Protein AF-A0A931XS60-F1 (afdb_monomer_lite)

Foldseek 3Di:
DPQKAWAWEQDQVSQAIEIEIEGDPPPDPVCVVVVQVVVQVVCCVVVVHGYHYHYDYPPPDDDDDCPPVPDDDNRYDYPYDDDD

Radius of gyration: 14.27 Å; chains: 1; bounding box: 36×21×44 Å

Structure (mmCIF, N/CA/C/O backbone):
data_AF-A0A931XS60-F1
#
_entry.id   AF-A0A931XS60-F1
#
loop_
_atom_site.group_PDB
_atom_site.id
_atom_site.type_symbol
_atom_site.label_atom_id
_atom_site.label_alt_id
_atom_site.label_comp_id
_atom_site.label_asym_id
_atom_site.label_entity_id
_atom_site.label_seq_id
_atom_site.pdbx_PDB_ins_code
_atom_site.Cartn_x
_atom_site.Cartn_y
_atom_site.Cartn_z
_atom_site.occupancy
_atom_site.B_iso_or_equiv
_atom_site.auth_seq_id
_atom_site.auth_comp_id
_atom_site.auth_asym_id
_atom_site.auth_atom_id
_atom_site.pdbx_PDB_model_num
ATOM 1 N N . ALA A 1 1 ? 9.387 -12.246 -8.359 1.00 42.03 1 ALA A N 1
ATOM 2 C CA . ALA A 1 1 ? 9.717 -10.831 -8.107 1.00 42.03 1 ALA A CA 1
ATOM 3 C C . ALA A 1 1 ? 8.676 -10.288 -7.139 1.00 42.03 1 ALA A C 1
ATOM 5 O O . ALA A 1 1 ? 7.508 -10.596 -7.339 1.00 42.03 1 ALA A O 1
ATOM 6 N N . GLU A 1 2 ? 9.074 -9.590 -6.072 1.00 48.56 2 GLU A N 1
ATOM 7 C CA . GLU A 1 2 ? 8.114 -8.922 -5.179 1.00 48.56 2 GLU A CA 1
ATOM 8 C C . GLU A 1 2 ? 7.394 -7.831 -5.987 1.00 48.56 2 GLU A C 1
ATOM 10 O O . GLU A 1 2 ? 8.035 -6.912 -6.488 1.00 48.56 2 GLU A O 1
ATOM 15 N N . GLU A 1 3 ? 6.087 -7.988 -6.200 1.00 53.38 3 GLU A N 1
ATOM 16 C CA . GLU A 1 3 ? 5.323 -7.188 -7.169 1.00 53.38 3 GLU A CA 1
ATOM 17 C C . GLU A 1 3 ? 5.035 -5.758 -6.671 1.00 53.38 3 GLU A C 1
ATOM 19 O O . GLU A 1 3 ? 4.791 -4.862 -7.476 1.00 53.38 3 GLU A O 1
ATOM 24 N N . PHE A 1 4 ? 5.092 -5.529 -5.355 1.00 51.94 4 PHE A N 1
ATOM 25 C CA . PHE A 1 4 ? 4.883 -4.226 -4.718 1.00 51.94 4 PHE A CA 1
ATOM 26 C C . PHE A 1 4 ? 5.339 -4.246 -3.250 1.00 51.94 4 PHE A C 1
ATOM 28 O O . PHE A 1 4 ? 5.348 -5.291 -2.591 1.00 51.94 4 PHE A O 1
ATOM 35 N N . ARG A 1 5 ? 5.691 -3.073 -2.710 1.00 61.97 5 ARG A N 1
ATOM 36 C CA . ARG A 1 5 ? 5.927 -2.853 -1.271 1.00 61.97 5 ARG A CA 1
ATOM 37 C C . ARG A 1 5 ? 4.900 -1.868 -0.740 1.00 61.97 5 ARG A C 1
ATOM 39 O O . ARG A 1 5 ? 4.581 -0.922 -1.443 1.00 61.97 5 ARG A O 1
ATOM 46 N N . LEU A 1 6 ? 4.404 -2.110 0.476 1.00 74.25 6 LEU A N 1
ATOM 47 C CA . LEU A 1 6 ? 3.260 -1.399 1.040 1.00 74.25 6 LEU A CA 1
ATOM 48 C C . LEU A 1 6 ? 3.543 -0.896 2.459 1.00 74.25 6 LEU A C 1
ATOM 50 O O . LEU A 1 6 ? 4.115 -1.645 3.257 1.00 74.25 6 LEU A O 1
ATOM 54 N N . ILE A 1 7 ? 3.094 0.322 2.770 1.00 73.62 7 ILE A N 1
ATOM 55 C CA . ILE A 1 7 ? 2.878 0.812 4.139 1.00 73.62 7 ILE A CA 1
ATOM 56 C C . ILE A 1 7 ? 1.401 1.162 4.285 1.00 73.62 7 ILE A C 1
ATOM 58 O O . ILE A 1 7 ? 0.868 1.913 3.475 1.00 73.62 7 ILE A O 1
ATOM 62 N N . ALA A 1 8 ? 0.744 0.604 5.297 1.00 77.75 8 ALA A N 1
ATOM 63 C CA . ALA A 1 8 ? -0.643 0.900 5.614 1.00 77.75 8 ALA A CA 1
ATOM 64 C C . ALA A 1 8 ? -0.718 1.906 6.768 1.00 77.75 8 ALA A C 1
ATOM 66 O O . ALA A 1 8 ? -0.119 1.682 7.821 1.00 77.75 8 ALA A O 1
ATOM 67 N N . SER A 1 9 ? -1.481 2.975 6.573 1.00 75.06 9 SER A N 1
ATOM 68 C CA . SER A 1 9 ? -1.695 4.043 7.542 1.00 75.06 9 SER A CA 1
ATOM 69 C C . SER A 1 9 ? -3.184 4.227 7.793 1.00 75.06 9 SER A C 1
ATOM 71 O O . SER A 1 9 ? -3.971 4.319 6.850 1.00 75.06 9 SER A O 1
ATOM 73 N N . LEU A 1 10 ? -3.579 4.289 9.061 1.00 75.25 10 LEU A N 1
ATOM 74 C CA . LEU A 1 10 ? -4.952 4.600 9.447 1.00 75.25 10 LEU A CA 1
ATOM 75 C C . LEU A 1 10 ? -5.069 6.099 9.739 1.00 75.25 10 LEU A C 1
ATOM 77 O O . LEU A 1 10 ? -4.299 6.629 10.539 1.00 75.25 10 LEU A O 1
ATOM 81 N N . GLY A 1 11 ? -6.002 6.780 9.070 1.00 67.44 11 GLY A N 1
ATOM 82 C CA . GLY A 1 11 ? -6.195 8.222 9.227 1.00 67.44 11 GLY A CA 1
ATOM 83 C C . GLY A 1 11 ? -6.628 8.639 10.647 1.00 67.44 11 GLY A C 1
ATOM 84 O O . GLY A 1 11 ? -7.065 7.794 11.430 1.00 67.44 11 GLY A O 1
ATOM 85 N N . PRO A 1 12 ? -6.576 9.946 10.980 1.00 58.53 12 PRO A N 1
ATOM 86 C CA . PRO A 1 12 ? -6.830 10.453 12.335 1.00 58.53 12 PRO A CA 1
ATOM 87 C C . PRO A 1 12 ? -8.216 10.114 12.900 1.00 58.53 12 PRO A C 1
ATOM 89 O O . PRO A 1 12 ? -8.347 9.929 14.106 1.00 58.53 12 PRO A O 1
ATOM 92 N N . SER A 1 13 ? -9.243 10.009 12.044 1.00 62.75 13 SER A N 1
ATOM 93 C CA . SER A 1 13 ? -10.602 9.605 12.441 1.00 62.75 13 SER A CA 1
ATOM 94 C C . SER A 1 13 ? -10.797 8.087 12.520 1.00 62.75 13 SER A C 1
ATOM 96 O O . SER A 1 13 ? -11.841 7.628 12.967 1.00 62.75 13 SER A O 1
ATOM 98 N N . GLY A 1 14 ? -9.820 7.283 12.087 1.00 64.50 14 GLY A N 1
ATOM 99 C CA . GLY A 1 14 ? -9.952 5.826 12.016 1.00 64.50 14 GLY A CA 1
ATOM 100 C C . GLY A 1 14 ? -10.825 5.314 10.864 1.00 64.50 14 GLY A C 1
ATOM 101 O O . GLY A 1 14 ? -11.006 4.108 10.736 1.00 64.50 14 GLY A O 1
ATOM 102 N N . GLU A 1 15 ? -11.359 6.201 10.023 1.00 69.44 15 GLU A N 1
ATOM 103 C CA . GLU A 1 15 ? -12.363 5.847 9.008 1.00 69.44 15 GLU A CA 1
ATOM 104 C C . GLU A 1 15 ? -11.758 5.463 7.654 1.00 69.44 15 GLU A C 1
ATOM 106 O O . GLU A 1 15 ? -12.428 4.844 6.827 1.00 69.44 15 GLU A O 1
ATOM 111 N N . GLN A 1 16 ? -10.494 5.818 7.411 1.00 78.00 16 GLN A N 1
ATOM 112 C CA . GLN A 1 16 ? -9.836 5.589 6.130 1.00 78.00 16 GLN A CA 1
ATOM 113 C C . GLN A 1 16 ? -8.481 4.911 6.314 1.00 78.00 16 GLN A C 1
ATOM 115 O O . GLN A 1 16 ? -7.570 5.462 6.938 1.00 78.00 16 GLN A O 1
ATOM 120 N N . LEU A 1 17 ? -8.356 3.717 5.732 1.00 85.56 17 LEU A N 1
ATOM 121 C CA . LEU A 1 17 ? -7.083 3.036 5.541 1.00 85.56 17 LEU A CA 1
ATOM 122 C C . LEU A 1 17 ? -6.457 3.526 4.232 1.00 85.56 17 LEU A C 1
ATOM 124 O O . LEU A 1 17 ? -7.058 3.380 3.165 1.00 85.56 17 LEU A O 1
ATOM 128 N N . THR A 1 18 ? -5.247 4.065 4.318 1.00 88.94 18 THR A N 1
ATOM 129 C CA . THR A 1 18 ? -4.423 4.423 3.162 1.00 88.94 18 THR A CA 1
ATOM 130 C C . THR A 1 18 ? -3.262 3.453 3.059 1.00 88.94 18 THR A C 1
ATOM 132 O O . THR A 1 18 ? -2.595 3.167 4.047 1.00 88.94 18 THR A O 1
ATOM 135 N N . VAL A 1 19 ? -3.002 2.945 1.864 1.00 90.50 19 VAL A N 1
ATOM 136 C CA . VAL A 1 19 ? -1.870 2.080 1.566 1.00 90.50 19 VAL A CA 1
ATOM 137 C C . VAL A 1 19 ? -0.967 2.784 0.567 1.00 90.50 19 VAL A C 1
ATOM 139 O O . VAL A 1 19 ? -1.356 3.033 -0.570 1.00 90.50 19 VAL A O 1
ATOM 142 N N . GLN A 1 20 ? 0.251 3.089 0.995 1.00 91.00 20 GLN A N 1
ATOM 143 C CA . GLN A 1 20 ? 1.303 3.627 0.144 1.00 91.00 20 GLN A CA 1
ATOM 144 C C . GLN A 1 20 ? 2.044 2.477 -0.525 1.00 91.00 20 GLN A C 1
ATOM 146 O O . GLN A 1 20 ? 2.520 1.585 0.176 1.00 91.00 20 GLN A O 1
ATOM 151 N N . ALA A 1 21 ? 2.136 2.486 -1.852 1.00 91.31 21 ALA A N 1
ATOM 152 C CA . ALA A 1 21 ? 2.618 1.376 -2.659 1.00 91.31 21 ALA A CA 1
ATOM 153 C C . ALA A 1 21 ? 3.710 1.794 -3.645 1.00 91.31 21 ALA A C 1
ATOM 155 O O . ALA A 1 21 ? 3.548 2.760 -4.383 1.00 91.31 21 ALA A O 1
ATOM 156 N N . GLU A 1 22 ? 4.790 1.021 -3.732 1.00 90.75 22 GLU A N 1
ATOM 157 C CA . GLU A 1 22 ? 5.759 1.156 -4.826 1.00 90.75 22 GLU A CA 1
ATOM 158 C C . GLU A 1 22 ? 5.474 0.151 -5.939 1.00 90.75 22 GLU A C 1
ATOM 160 O O . GLU A 1 22 ? 5.304 -1.038 -5.642 1.00 90.75 22 GLU A O 1
ATOM 165 N N . PRO A 1 23 ? 5.499 0.571 -7.214 1.00 88.81 23 PRO A N 1
ATOM 166 C CA . PRO A 1 23 ? 5.504 -0.364 -8.321 1.00 88.81 23 PRO A CA 1
ATOM 167 C C . PRO A 1 23 ? 6.886 -1.022 -8.465 1.00 88.81 23 PRO A C 1
ATOM 169 O O . PRO A 1 23 ? 7.898 -0.560 -7.920 1.00 88.81 23 PRO A O 1
ATOM 172 N N . ALA A 1 24 ? 6.942 -2.101 -9.246 1.00 86.75 24 ALA A N 1
ATOM 173 C CA . ALA A 1 24 ? 8.201 -2.749 -9.589 1.00 86.75 24 ALA A CA 1
ATOM 174 C C . ALA A 1 24 ? 9.171 -1.763 -10.286 1.00 86.75 24 ALA A C 1
ATOM 176 O O . ALA A 1 24 ? 8.715 -0.875 -11.023 1.00 86.75 24 ALA A O 1
ATOM 177 N N . PRO A 1 25 ? 10.499 -1.917 -10.103 1.00 85.75 25 PRO A N 1
ATOM 178 C CA . PRO A 1 25 ? 11.487 -1.093 -10.794 1.00 85.75 25 PRO A CA 1
ATOM 179 C C . PRO A 1 25 ? 11.241 -1.069 -12.307 1.00 85.75 25 PRO A C 1
ATOM 181 O O . PRO A 1 25 ? 11.039 -2.114 -12.920 1.00 85.75 25 PRO A O 1
ATOM 184 N N . GLY A 1 26 ? 11.269 0.123 -12.905 1.00 87.06 26 GLY A N 1
ATOM 185 C CA . GLY A 1 26 ? 11.073 0.296 -14.348 1.00 87.06 26 GLY A CA 1
ATOM 186 C C . GLY A 1 26 ? 9.615 0.307 -14.817 1.00 87.06 26 GLY A C 1
ATOM 187 O O . GLY A 1 26 ? 9.388 0.453 -16.013 1.00 87.06 26 GLY A O 1
ATOM 188 N N . THR A 1 27 ? 8.629 0.204 -13.916 1.00 89.81 27 THR A N 1
ATOM 189 C CA . THR A 1 27 ? 7.208 0.347 -14.284 1.00 89.81 27 THR A CA 1
ATOM 190 C C . THR A 1 27 ? 6.916 1.783 -14.750 1.00 89.81 27 THR A C 1
ATOM 192 O O . THR A 1 27 ? 7.068 2.710 -13.944 1.00 89.81 27 THR A O 1
ATOM 195 N N . PRO A 1 28 ? 6.454 1.996 -15.998 1.00 92.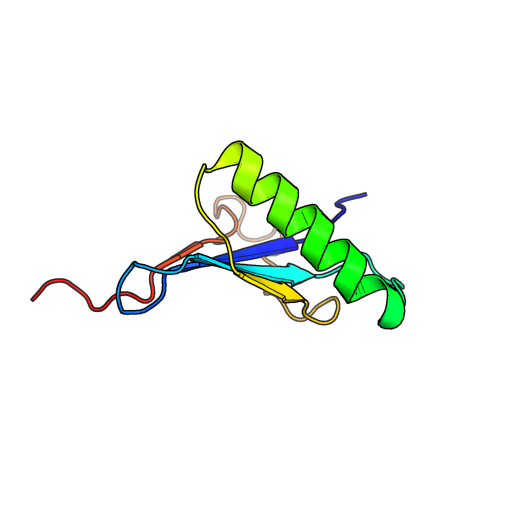81 28 PRO A N 1
ATOM 196 C CA . PRO A 1 28 ? 6.113 3.325 -16.506 1.00 92.81 28 PRO A CA 1
ATOM 197 C C . PRO A 1 28 ? 5.012 4.006 -15.681 1.00 92.81 28 PRO A C 1
ATOM 199 O O . PRO A 1 28 ? 4.033 3.362 -15.302 1.00 92.81 28 PRO A O 1
ATOM 202 N N . ALA A 1 29 ? 5.145 5.314 -15.429 1.00 91.69 29 ALA A N 1
ATOM 203 C CA . ALA A 1 29 ? 4.209 6.095 -14.605 1.00 91.69 29 ALA A CA 1
ATOM 204 C C . ALA A 1 29 ? 2.756 6.048 -15.114 1.00 91.69 29 ALA A C 1
ATOM 206 O O . ALA A 1 29 ? 1.813 6.006 -14.328 1.00 91.69 29 ALA A O 1
ATOM 207 N N . GLU A 1 30 ? 2.573 5.967 -16.431 1.00 94.94 30 GLU A N 1
ATOM 208 C CA . GLU A 1 30 ? 1.271 5.793 -17.091 1.00 94.94 30 GLU A CA 1
ATOM 209 C C . GLU A 1 30 ? 0.529 4.507 -16.685 1.00 94.94 30 GLU A C 1
ATOM 211 O O . GLU A 1 30 ? -0.696 4.44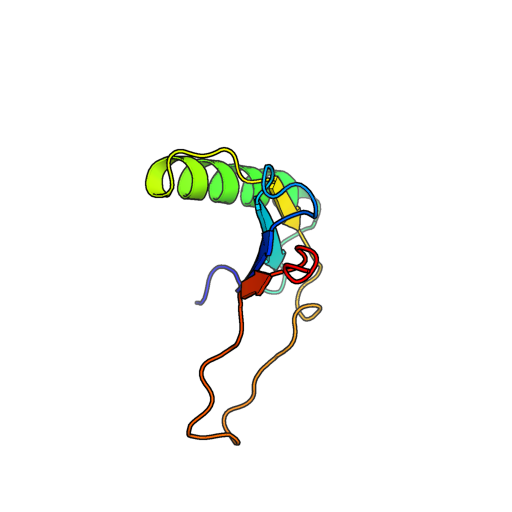8 -16.769 1.00 94.94 30 GLU A O 1
ATOM 2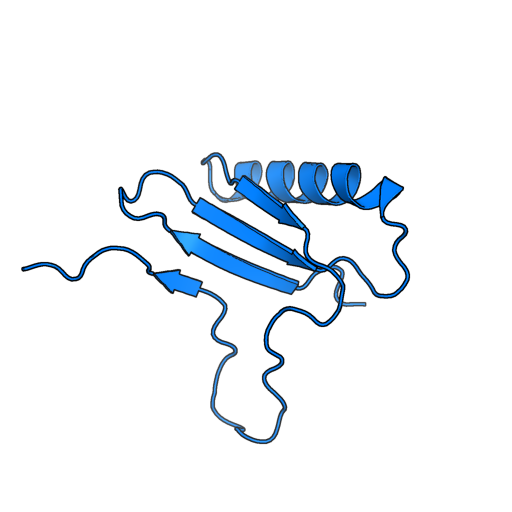16 N N . GLN A 1 31 ? 1.245 3.487 -16.201 1.00 92.19 31 GLN A N 1
ATOM 217 C CA . GLN A 1 31 ? 0.659 2.223 -15.749 1.00 92.19 31 GLN A CA 1
ATOM 218 C C . GLN A 1 31 ? 0.290 2.245 -14.259 1.00 92.19 31 GLN A C 1
ATOM 220 O O . GLN A 1 31 ? -0.460 1.384 -13.794 1.00 92.19 31 GLN A O 1
ATOM 225 N N . TRP A 1 32 ? 0.773 3.227 -13.490 1.00 92.56 32 TRP A N 1
ATOM 226 C CA . TRP A 1 32 ? 0.550 3.292 -12.043 1.00 92.56 32 TRP A CA 1
ATOM 227 C C . TRP A 1 32 ? -0.931 3.390 -11.6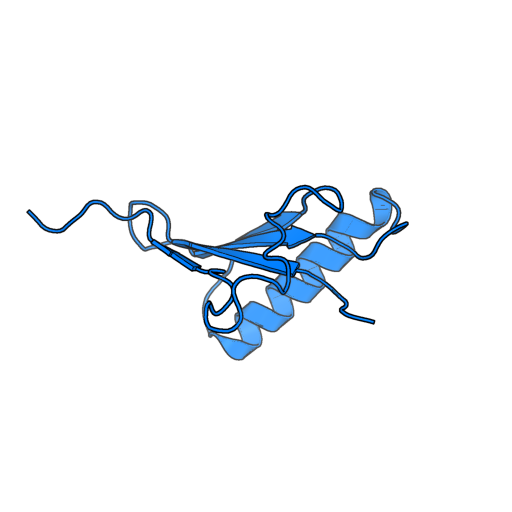53 1.00 92.56 32 TRP A C 1
ATOM 229 O O . TRP A 1 32 ? -1.305 2.723 -10.688 1.00 92.56 32 TRP A O 1
ATOM 239 N N . PRO A 1 33 ? -1.810 4.111 -12.381 1.00 93.81 33 PRO A N 1
ATOM 240 C CA . PRO A 1 33 ? -3.242 4.105 -12.080 1.00 93.81 33 PRO A CA 1
ATOM 241 C C . PRO A 1 33 ? -3.869 2.708 -12.177 1.00 93.81 33 PRO A C 1
ATOM 243 O O . PRO A 1 33 ? -4.695 2.339 -11.342 1.00 93.81 33 PRO A O 1
ATOM 246 N N . ALA A 1 34 ? -3.452 1.899 -13.157 1.00 91.56 34 ALA A N 1
ATOM 247 C CA . ALA A 1 34 ? -3.935 0.527 -13.307 1.00 91.56 34 ALA A CA 1
ATOM 248 C C . ALA A 1 34 ? -3.429 -0.379 -12.172 1.00 91.56 34 ALA A C 1
ATOM 250 O O . ALA A 1 34 ? -4.192 -1.182 -11.633 1.00 91.56 34 ALA A O 1
ATOM 251 N N . VAL A 1 35 ? -2.164 -0.212 -11.766 1.00 89.88 35 VAL A N 1
ATOM 252 C CA . VAL A 1 35 ? -1.581 -0.922 -10.616 1.00 89.88 35 VAL A CA 1
ATOM 253 C C . VAL A 1 35 ? -2.305 -0.552 -9.320 1.00 89.88 35 VAL A C 1
ATOM 255 O O . VAL A 1 35 ? -2.715 -1.451 -8.586 1.00 89.88 35 VAL A O 1
ATOM 258 N N . SER A 1 36 ? -2.517 0.745 -9.079 1.00 92.12 36 SER A N 1
ATOM 259 C CA . SER A 1 36 ? -3.247 1.273 -7.919 1.00 92.12 36 SER A CA 1
ATOM 260 C C . SER A 1 36 ? -4.650 0.680 -7.828 1.00 92.12 36 SER A C 1
ATOM 262 O O . SER A 1 36 ? -5.022 0.126 -6.795 1.00 92.12 36 SER A O 1
ATOM 264 N N . ARG A 1 37 ? -5.400 0.697 -8.939 1.00 92.62 37 ARG A N 1
ATOM 265 C CA . ARG A 1 37 ? -6.749 0.125 -9.001 1.00 92.62 37 ARG A CA 1
ATOM 266 C C . ARG A 1 37 ? -6.756 -1.366 -8.680 1.00 92.62 37 ARG A C 1
ATOM 268 O O . ARG A 1 37 ? -7.513 -1.791 -7.818 1.00 92.62 37 ARG A O 1
ATOM 275 N N . ARG A 1 38 ? -5.895 -2.152 -9.334 1.00 93.06 38 ARG A N 1
ATOM 276 C CA . ARG A 1 38 ? -5.814 -3.605 -9.114 1.00 93.06 38 ARG A CA 1
ATOM 277 C C . ARG A 1 38 ? -5.496 -3.942 -7.656 1.00 93.06 38 ARG A C 1
ATOM 279 O O . ARG A 1 38 ? -6.070 -4.874 -7.101 1.00 93.06 38 ARG A O 1
ATOM 286 N N . LEU A 1 39 ? -4.591 -3.185 -7.041 1.00 90.94 39 LEU A N 1
ATOM 287 C CA . LEU A 1 39 ? -4.244 -3.342 -5.633 1.00 90.94 39 LEU A CA 1
ATOM 288 C C . LEU A 1 39 ? -5.411 -2.948 -4.715 1.00 90.94 39 LEU A C 1
ATOM 290 O O . LEU A 1 39 ? -5.712 -3.681 -3.777 1.00 90.94 39 LEU A O 1
ATOM 294 N N . GLY A 1 40 ? -6.095 -1.839 -5.004 1.00 91.44 40 GLY A N 1
ATOM 295 C CA . GLY A 1 40 ? -7.286 -1.406 -4.271 1.00 91.44 40 GLY A CA 1
ATOM 296 C C . GLY A 1 40 ? -8.410 -2.443 -4.318 1.00 91.44 40 GLY A C 1
ATOM 297 O O . GLY A 1 40 ? -8.942 -2.807 -3.272 1.00 91.44 40 GLY A O 1
ATOM 298 N N . ASP A 1 41 ? -8.704 -2.984 -5.504 1.00 93.06 41 ASP A N 1
ATOM 299 C CA . ASP A 1 41 ? -9.719 -4.025 -5.704 1.00 93.06 41 ASP A CA 1
ATOM 300 C C . ASP A 1 41 ? -9.369 -5.301 -4.910 1.00 93.06 41 ASP A C 1
ATOM 302 O O . ASP A 1 41 ? -10.223 -5.877 -4.232 1.00 93.06 41 ASP A O 1
ATOM 306 N N . ALA A 1 42 ? -8.097 -5.718 -4.929 1.00 91.94 42 ALA A N 1
ATOM 307 C CA . ALA A 1 42 ? -7.626 -6.875 -4.168 1.00 91.94 42 ALA A CA 1
ATOM 308 C C . ALA A 1 42 ? -7.726 -6.660 -2.648 1.00 91.94 42 ALA A C 1
ATOM 310 O O . ALA A 1 42 ? -8.175 -7.547 -1.922 1.00 91.94 42 ALA A O 1
ATOM 311 N N . LEU A 1 43 ? -7.341 -5.480 -2.156 1.00 90.38 43 LEU A N 1
ATOM 312 C CA . LEU A 1 43 ? -7.428 -5.143 -0.734 1.00 90.38 43 LEU A CA 1
ATOM 313 C C . LEU A 1 43 ? -8.880 -5.044 -0.264 1.00 90.38 43 LEU A C 1
ATOM 315 O O . LEU A 1 43 ? -9.198 -5.536 0.816 1.00 90.38 43 LEU A O 1
ATOM 319 N N . GLN A 1 44 ? -9.769 -4.479 -1.082 1.00 90.81 44 GLN A N 1
ATOM 320 C CA . GLN A 1 44 ? -11.194 -4.426 -0.773 1.00 90.81 44 GLN A CA 1
ATOM 321 C C . GLN A 1 44 ? -11.808 -5.827 -0.696 1.00 90.81 44 GLN A C 1
ATOM 323 O O . GLN A 1 44 ? -12.594 -6.093 0.212 1.00 90.81 44 GLN A O 1
ATOM 328 N N . LEU A 1 45 ? -11.436 -6.731 -1.607 1.00 92.81 45 LEU A N 1
ATOM 329 C CA . LEU A 1 45 ? -11.916 -8.114 -1.592 1.00 92.81 45 LEU A CA 1
ATOM 330 C C . LEU A 1 45 ? -11.501 -8.852 -0.310 1.00 92.81 45 LEU A C 1
ATOM 332 O O . LEU A 1 45 ? -12.296 -9.600 0.251 1.00 92.81 45 LEU A O 1
ATOM 336 N N . VAL A 1 46 ? -10.264 -8.644 0.149 1.00 93.12 46 VAL A N 1
ATOM 337 C CA . VAL A 1 46 ? -9.707 -9.345 1.317 1.00 93.12 46 VAL A CA 1
ATOM 338 C C . VAL A 1 46 ? -10.171 -8.731 2.640 1.00 93.12 46 VAL A C 1
ATOM 340 O O . VAL A 1 46 ? -10.452 -9.463 3.585 1.00 93.12 46 VAL A O 1
ATOM 343 N N . LEU A 1 47 ? -10.236 -7.400 2.729 1.00 87.94 47 LEU A N 1
ATOM 344 C CA . LEU A 1 47 ? -10.494 -6.682 3.984 1.00 87.94 47 LEU A CA 1
ATOM 345 C C . LEU A 1 47 ? -11.957 -6.256 4.157 1.00 87.94 47 LEU A C 1
ATOM 347 O O . LEU A 1 47 ? -12.348 -5.866 5.254 1.00 87.94 47 LEU A O 1
ATOM 351 N N . GLY A 1 48 ? -12.763 -6.283 3.092 1.00 88.19 48 GLY A N 1
ATOM 352 C CA . GLY A 1 48 ? -14.167 -5.862 3.119 1.00 88.19 48 GLY A CA 1
ATOM 353 C C . GLY A 1 48 ? -14.384 -4.351 3.276 1.00 88.19 48 GLY A C 1
ATOM 354 O O . GLY A 1 48 ? -15.524 -3.912 3.411 1.00 88.19 48 GLY A O 1
ATOM 355 N N . ILE A 1 49 ? -13.320 -3.544 3.242 1.00 85.69 49 ILE A N 1
ATOM 356 C CA . ILE A 1 49 ? -13.365 -2.081 3.373 1.00 85.69 49 ILE A CA 1
ATOM 357 C C . ILE A 1 49 ? -12.746 -1.405 2.152 1.00 85.69 49 ILE A C 1
ATOM 359 O O . ILE A 1 49 ? -11.900 -1.979 1.467 1.00 85.69 49 ILE A O 1
ATOM 363 N N . ARG A 1 50 ? -13.142 -0.157 1.882 1.00 84.69 50 ARG A N 1
ATOM 364 C CA . ARG A 1 50 ? -12.456 0.659 0.874 1.00 84.69 50 ARG A CA 1
ATOM 365 C C . ARG A 1 50 ? -11.094 1.088 1.408 1.00 84.69 50 ARG A C 1
ATOM 367 O O . ARG A 1 50 ? -11.001 1.612 2.515 1.00 84.69 50 ARG A O 1
ATOM 374 N N . VAL A 1 51 ? -10.065 0.906 0.589 1.00 88.19 51 VAL A N 1
ATOM 375 C CA . VAL A 1 51 ? -8.689 1.298 0.899 1.00 88.19 51 VAL A CA 1
ATOM 376 C C . VAL A 1 51 ? -8.236 2.328 -0.126 1.00 88.19 51 VAL A C 1
ATOM 378 O O . VAL A 1 51 ? -8.349 2.094 -1.329 1.00 88.19 51 VAL A O 1
ATOM 381 N N . ALA A 1 52 ? -7.743 3.474 0.337 1.00 89.06 52 ALA A N 1
ATOM 382 C CA . ALA A 1 52 ? -7.095 4.443 -0.538 1.00 89.06 52 ALA A CA 1
ATOM 383 C C . ALA A 1 52 ? -5.690 3.936 -0.878 1.00 89.06 52 ALA A C 1
ATOM 385 O O . ALA A 1 52 ? -4.943 3.573 0.023 1.00 89.06 52 ALA A O 1
ATOM 386 N N . VAL A 1 53 ? -5.320 3.898 -2.157 1.00 91.56 53 VAL A N 1
ATOM 387 C CA . VAL A 1 53 ? -3.990 3.447 -2.586 1.00 91.56 53 VAL A CA 1
ATOM 388 C C . VAL A 1 53 ? -3.223 4.618 -3.185 1.00 91.56 53 VAL A C 1
ATOM 390 O O . VAL A 1 53 ? -3.619 5.166 -4.213 1.00 91.56 53 VAL A O 1
ATOM 393 N N . GLU A 1 54 ? -2.110 4.976 -2.556 1.00 92.50 54 GLU A N 1
ATOM 394 C CA . GLU A 1 54 ? -1.189 6.013 -3.017 1.00 92.50 54 GLU A CA 1
ATOM 395 C C . GLU A 1 54 ? 0.036 5.354 -3.655 1.00 92.50 54 GLU A C 1
ATOM 397 O O . GLU A 1 54 ? 0.751 4.598 -3.002 1.00 92.50 54 GLU A O 1
ATOM 402 N N . MET A 1 55 ? 0.288 5.625 -4.935 1.00 92.75 55 MET A N 1
ATOM 403 C CA . MET A 1 55 ? 1.474 5.103 -5.617 1.00 92.75 55 MET A CA 1
ATOM 404 C C . MET A 1 55 ? 2.655 6.046 -5.410 1.00 92.75 55 MET A C 1
ATOM 406 O O . MET A 1 55 ? 2.562 7.234 -5.711 1.00 92.75 55 MET A O 1
ATOM 410 N N . LEU A 1 56 ? 3.778 5.498 -4.958 1.00 91.38 56 LEU A N 1
ATOM 411 C CA . LEU A 1 56 ? 5.031 6.213 -4.761 1.00 91.38 56 LEU A CA 1
ATOM 412 C C . LEU A 1 56 ? 6.088 5.727 -5.760 1.00 91.38 56 LEU A C 1
ATOM 414 O O . LEU A 1 56 ? 6.069 4.558 -6.159 1.00 91.38 56 LEU A O 1
ATOM 418 N N . PRO A 1 57 ? 7.049 6.582 -6.150 1.00 89.44 57 PRO A N 1
ATOM 419 C CA . PRO A 1 57 ? 8.200 6.147 -6.927 1.00 89.44 57 PRO A CA 1
ATOM 420 C C . PRO A 1 57 ? 8.954 5.007 -6.242 1.00 89.44 57 PRO A C 1
ATOM 422 O O . PRO A 1 57 ? 9.067 4.961 -5.016 1.00 89.44 57 PRO A O 1
ATOM 425 N N . HIS A 1 58 ? 9.515 4.103 -7.041 1.00 86.31 58 HIS A N 1
ATOM 426 C CA . HIS A 1 58 ? 10.327 3.008 -6.522 1.00 86.31 58 HIS A CA 1
ATOM 427 C C . HIS A 1 58 ? 11.495 3.529 -5.664 1.00 86.31 58 HIS A C 1
ATOM 429 O O . HIS A 1 58 ? 12.226 4.420 -6.092 1.00 86.31 58 HIS A O 1
ATOM 435 N N . GLY A 1 59 ? 11.711 2.931 -4.488 1.00 85.12 59 GLY A N 1
ATOM 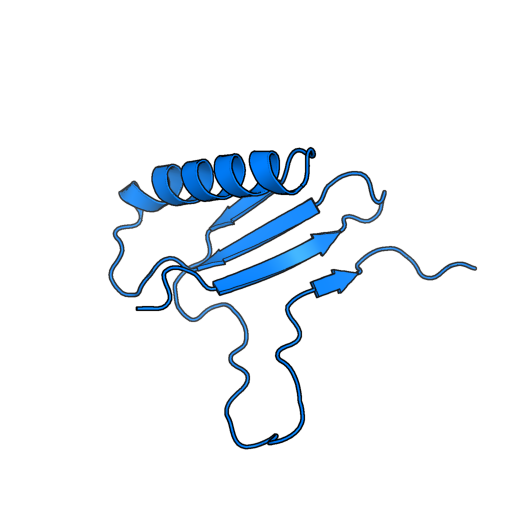436 C CA . GLY A 1 59 ? 12.770 3.323 -3.554 1.00 85.12 59 GLY A CA 1
ATOM 437 C C . GLY A 1 59 ? 12.433 4.474 -2.599 1.00 85.12 59 GLY A C 1
ATOM 438 O O . GLY A 1 59 ? 13.336 4.928 -1.904 1.00 85.12 59 GLY A O 1
ATOM 439 N N . THR A 1 60 ? 11.176 4.915 -2.539 1.00 86.75 60 THR A N 1
ATOM 440 C CA . THR A 1 60 ? 10.688 5.942 -1.600 1.00 86.75 60 THR A CA 1
ATOM 441 C C . THR A 1 60 ? 10.425 5.376 -0.200 1.00 86.75 60 THR A C 1
ATOM 443 O O . THR A 1 60 ? 10.735 6.006 0.809 1.00 86.75 60 THR A O 1
ATOM 446 N N . LEU A 1 61 ? 9.845 4.182 -0.119 1.00 84.31 61 LEU A N 1
ATOM 447 C CA . LEU A 1 61 ? 9.506 3.496 1.116 1.00 84.31 61 LEU A CA 1
ATOM 448 C C . LEU A 1 61 ? 10.776 2.989 1.821 1.00 84.31 61 LEU A C 1
ATOM 450 O O . LEU A 1 61 ? 11.652 2.394 1.177 1.00 84.31 61 LEU A O 1
ATOM 454 N N . PRO A 1 62 ? 10.861 3.136 3.159 1.00 77.62 62 PRO A N 1
ATOM 455 C CA . PRO A 1 62 ? 11.988 2.657 3.945 1.00 77.62 62 PRO A CA 1
ATOM 456 C C . PRO A 1 62 ? 12.347 1.197 3.653 1.00 77.62 62 PRO A C 1
ATOM 458 O O . PRO A 1 62 ? 11.502 0.290 3.605 1.00 77.62 62 PRO A O 1
ATOM 461 N N . ARG A 1 63 ? 13.645 0.954 3.463 1.00 74.31 63 ARG A N 1
ATOM 462 C CA . ARG A 1 63 ? 14.199 -0.390 3.324 1.00 74.31 63 ARG A CA 1
ATOM 463 C C . ARG A 1 63 ? 14.772 -0.822 4.661 1.00 74.31 63 ARG A C 1
ATOM 465 O O . ARG A 1 63 ? 15.731 -0.239 5.141 1.00 74.31 63 ARG A O 1
ATOM 472 N N . PHE A 1 64 ? 14.198 -1.871 5.231 1.00 66.75 64 PHE A N 1
ATOM 473 C CA . PHE A 1 64 ? 14.795 -2.557 6.368 1.00 66.75 64 PHE A CA 1
ATOM 474 C C . PHE A 1 64 ? 15.784 -3.586 5.812 1.00 66.75 64 PHE A C 1
ATOM 476 O O . PHE A 1 64 ? 15.379 -4.546 5.152 1.00 66.75 64 PHE A O 1
ATOM 483 N N . THR A 1 65 ? 17.079 -3.319 5.966 1.00 52.69 65 THR A N 1
ATOM 484 C CA . THR A 1 65 ? 18.162 -4.202 5.514 1.00 52.69 65 THR A CA 1
ATOM 485 C C . THR A 1 65 ? 18.420 -5.301 6.537 1.00 52.69 65 THR A C 1
ATOM 487 O O . THR A 1 65 ? 18.351 -5.076 7.743 1.00 52.69 65 THR A O 1
ATOM 490 N N . VAL A 1 66 ? 18.741 -6.498 6.044 1.00 47.97 66 VAL A N 1
ATOM 491 C CA . VAL A 1 66 ? 19.084 -7.678 6.849 1.00 47.97 66 VAL A CA 1
ATOM 492 C C . VAL A 1 66 ? 20.456 -7.458 7.502 1.00 47.97 66 VAL A C 1
ATOM 494 O O . VAL A 1 66 ? 21.491 -7.845 6.976 1.00 47.97 66 VAL A O 1
ATOM 497 N N . GLY A 1 67 ? 20.430 -6.753 8.627 1.00 50.81 67 GLY A N 1
ATOM 498 C CA . GLY A 1 67 ? 21.500 -6.564 9.613 1.00 50.81 67 GLY A CA 1
ATOM 499 C C . GLY A 1 67 ? 20.906 -6.513 11.029 1.00 50.81 67 GLY A C 1
ATOM 500 O O . GLY A 1 67 ? 21.520 -6.986 11.978 1.00 50.81 67 GLY A O 1
ATOM 501 N N . ASP A 1 68 ? 19.639 -6.098 11.131 1.00 56.00 68 ASP A N 1
ATOM 502 C CA . ASP A 1 68 ? 18.760 -6.263 12.290 1.00 56.00 68 ASP A CA 1
ATOM 503 C C . ASP A 1 68 ? 18.070 -7.639 12.266 1.00 56.00 68 ASP A C 1
ATOM 505 O O . ASP A 1 68 ? 16.855 -7.732 12.095 1.00 56.00 68 ASP A O 1
ATOM 509 N N . LEU A 1 69 ? 18.832 -8.731 12.404 1.00 48.53 69 LEU A N 1
ATOM 510 C CA . LEU A 1 69 ? 18.395 -10.140 12.256 1.00 48.53 69 LEU A CA 1
ATOM 511 C C . LEU A 1 69 ? 17.191 -10.597 13.125 1.00 48.53 69 LEU A C 1
ATOM 513 O O . LEU A 1 69 ? 16.774 -11.750 13.032 1.00 48.53 69 LEU A O 1
ATOM 517 N N . HIS A 1 70 ? 16.577 -9.705 13.907 1.00 51.81 70 HIS A N 1
ATOM 518 C CA . HIS A 1 70 ? 15.350 -9.953 14.669 1.00 51.81 70 HIS A CA 1
ATOM 519 C C . HIS A 1 70 ? 14.226 -8.914 14.475 1.00 51.81 70 HIS A C 1
ATOM 521 O O . HIS A 1 70 ? 13.160 -9.068 15.075 1.00 51.81 70 HIS A O 1
ATOM 527 N N . ALA A 1 71 ? 14.390 -7.891 13.630 1.00 56.91 71 ALA A N 1
A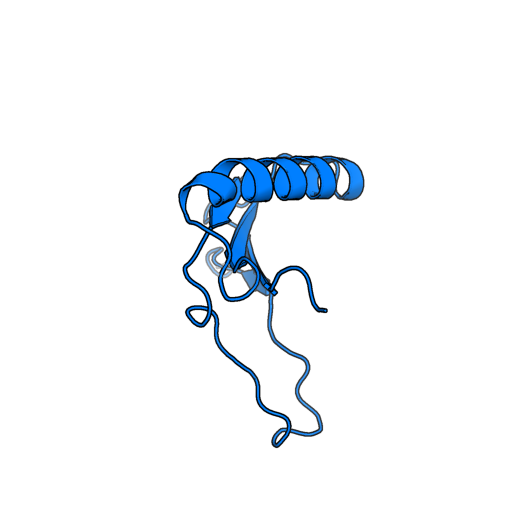TOM 528 C CA . ALA A 1 71 ? 13.360 -6.872 13.424 1.00 56.91 71 ALA A CA 1
ATOM 529 C C . ALA A 1 71 ? 12.489 -7.193 12.195 1.00 56.91 71 ALA A C 1
ATOM 531 O O . ALA A 1 71 ? 12.924 -7.119 11.046 1.00 56.91 71 ALA A O 1
ATOM 532 N N . LYS A 1 72 ? 11.219 -7.550 12.427 1.00 67.19 72 LYS A N 1
ATOM 533 C CA . LYS A 1 72 ? 10.203 -7.635 11.364 1.00 67.19 72 LYS A CA 1
ATOM 534 C C . LYS A 1 72 ? 10.033 -6.252 10.723 1.00 67.19 72 LYS A C 1
ATOM 536 O O . LYS A 1 72 ? 9.978 -5.254 11.437 1.00 67.19 72 LYS A O 1
ATOM 541 N N . ALA A 1 73 ? 9.898 -6.192 9.396 1.00 68.69 73 ALA A N 1
ATOM 542 C CA . ALA A 1 73 ? 9.637 -4.934 8.697 1.00 68.69 73 ALA A CA 1
ATOM 543 C C . ALA A 1 73 ? 8.353 -4.276 9.233 1.00 68.69 73 ALA A C 1
ATOM 545 O O . ALA A 1 73 ? 7.273 -4.868 9.158 1.00 68.69 73 ALA A O 1
ATOM 546 N N . GLN A 1 74 ? 8.464 -3.052 9.749 1.00 72.25 74 GLN A N 1
ATOM 547 C CA . GLN A 1 74 ? 7.312 -2.278 10.203 1.00 72.25 74 GLN A CA 1
ATOM 548 C C . GLN A 1 74 ? 6.615 -1.663 8.987 1.00 72.25 74 GLN A C 1
ATOM 550 O O . GLN A 1 74 ? 7.133 -0.748 8.353 1.00 72.25 74 GLN A O 1
ATOM 555 N N . ARG A 1 75 ? 5.456 -2.220 8.626 1.00 81.38 75 ARG A N 1
ATOM 556 C CA . ARG A 1 75 ? 4.663 -1.823 7.445 1.00 81.38 75 ARG A CA 1
ATOM 557 C C . ARG A 1 75 ? 3.289 -1.255 7.802 1.00 81.38 75 ARG A C 1
ATOM 559 O O . ARG A 1 75 ? 2.469 -1.041 6.918 1.00 81.38 75 ARG A O 1
ATOM 566 N N . VAL A 1 76 ? 3.031 -1.050 9.090 1.00 80.19 76 VAL A N 1
ATOM 567 C CA . VAL A 1 76 ? 1.776 -0.496 9.602 1.00 80.19 76 VAL A CA 1
ATOM 568 C C . VAL A 1 76 ? 2.118 0.700 10.473 1.00 80.19 76 VAL A C 1
ATOM 570 O O . VAL A 1 76 ? 2.935 0.576 11.385 1.00 80.19 76 VAL A O 1
ATOM 573 N N . GLN A 1 77 ? 1.507 1.839 10.175 1.00 78.81 77 GLN A N 1
ATOM 574 C CA . GLN A 1 77 ? 1.613 3.064 10.955 1.00 78.81 77 GLN A CA 1
ATOM 575 C C . GLN A 1 77 ? 0.226 3.426 11.484 1.00 78.81 77 GLN A C 1
ATOM 577 O O . GLN A 1 77 ? -0.718 3.623 10.720 1.00 78.81 77 GLN A O 1
ATOM 582 N N . ASP A 1 78 ? 0.093 3.501 12.803 1.00 77.25 78 ASP A N 1
ATOM 583 C CA . ASP A 1 78 ? -1.123 4.001 13.433 1.00 77.25 78 ASP A CA 1
ATOM 584 C C . ASP A 1 78 ? -0.950 5.497 13.692 1.00 77.25 78 ASP A C 1
ATOM 586 O O . ASP A 1 78 ? -0.166 5.891 14.553 1.00 77.25 78 ASP A O 1
ATOM 590 N N . LEU A 1 79 ? -1.627 6.325 12.895 1.00 78.81 79 LEU A N 1
ATOM 591 C CA . LEU A 1 79 ? -1.551 7.785 13.005 1.00 78.81 79 LEU A CA 1
ATOM 592 C C . LEU A 1 79 ? -2.693 8.362 13.848 1.00 78.81 79 LEU A C 1
ATOM 594 O O . LEU A 1 79 ? -2.870 9.581 13.896 1.00 78.81 79 LEU A O 1
ATOM 598 N N . ARG A 1 80 ? -3.493 7.508 14.496 1.00 74.06 80 ARG A N 1
ATOM 599 C CA . ARG A 1 80 ? -4.533 7.969 15.413 1.00 74.06 80 ARG A CA 1
ATOM 600 C C . ARG A 1 80 ? -3.894 8.656 16.625 1.00 74.06 80 ARG A C 1
ATOM 602 O O . ARG A 1 80 ? -2.824 8.238 17.074 1.00 74.06 80 ARG A O 1
ATOM 609 N N . PRO A 1 81 ? -4.540 9.691 17.189 1.00 72.50 81 PRO A N 1
ATOM 610 C CA . PRO A 1 81 ? -4.102 10.247 18.460 1.00 72.50 81 PRO A CA 1
ATOM 611 C C . PRO A 1 81 ? -4.132 9.162 19.545 1.00 72.50 81 PRO A C 1
ATOM 613 O O . PRO A 1 81 ? -5.038 8.324 19.573 1.00 72.50 81 PRO A O 1
ATOM 616 N N . ALA A 1 82 ? -3.140 9.179 20.437 1.00 72.31 82 ALA A N 1
ATOM 617 C CA . ALA A 1 82 ? -3.129 8.292 21.593 1.00 72.31 82 ALA A CA 1
ATOM 618 C C . ALA A 1 82 ? -4.394 8.530 22.443 1.00 72.31 82 ALA A C 1
ATOM 620 O O . ALA A 1 82 ? -4.812 9.684 22.583 1.00 72.31 82 ALA A O 1
ATOM 621 N N . PRO A 1 83 ? -5.013 7.474 22.999 1.00 68.12 83 PRO A N 1
ATOM 622 C CA . PRO A 1 83 ? -6.133 7.649 23.914 1.00 68.12 83 PRO A CA 1
ATOM 623 C C . PRO A 1 83 ? -5.666 8.473 25.123 1.00 68.12 83 PRO A C 1
ATOM 625 O O . PRO A 1 83 ? -4.634 8.158 25.719 1.00 68.12 83 PRO A O 1
ATOM 628 N N . GLY A 1 84 ? -6.394 9.556 25.410 1.00 58.19 84 GLY A N 1
ATOM 629 C CA . GLY A 1 84 ? -6.182 10.418 26.578 1.00 58.19 84 GLY A CA 1
ATOM 630 C C . GLY A 1 84 ? -6.773 9.851 27.859 1.00 58.19 84 GLY A C 1
ATOM 631 O O . GLY A 1 84 ? -7.591 8.907 27.772 1.00 58.19 84 GLY A O 1
#

Sequence (84 aa):
AEEFRLIASLGPSGEQLTVQAEPAPGTPAEQWPAVSRRLGDALQLVLGIRVAVEMLPHGTLPRFTVGDLHAKAQRVQDLRPAPG

Secondary structure (DSSP, 8-state):
----EEEEEE-TTS--EEEEEEPPTT--GGGHHHHHHHHHHHHHHHHSS-EEEEE--TT-SPP--TTSTT-----EEE-SPPP-

pLDDT: mean 78.8, std 14.34, range [42.03, 94.94]